Protein AF-A0A3R7EYX1-F1 (afdb_monomer_lite)

Foldseek 3Di:
DDDDCVVVVDDPVVVPPPDDPVRVVVVLVVLCCDCQHCNVVVNVPHHPPDDPVNLVVVVVVVVDPVVSCVVPVVPPPPVVVVVVPDDDPVSVVVVVVVVVVVPPPD

Secondary structure (DSSP, 8-state):
----GGGGT--GGGS-TT--HHHHHHHHHHHHH-TTSHHHHHHTT-PSSPPHHHHHHHHHHH--HHHHHHH-GGG---HHHHHHS---HHHHHHHHHHHHHH----

Radius of gyration: 24.34 Å; chains: 1; bounding box: 59×45×53 Å

pLDDT: mean 74.49, std 13.4, range [34.19, 90.5]

Sequence (106 aa):
MAVTLRGYGTGISELGDGLLWGEAKTLLEEAATDGGTALGAELAGWAYPASMVQLITLSAQIGDSKVFRKVAPWALDNPQRRKQNQATPDEIAAARAELEAEFVFT

Structure (mmCIF, N/CA/C/O backbone):
data_AF-A0A3R7EYX1-F1
#
_entry.id   AF-A0A3R7EYX1-F1
#
loop_
_atom_site.group_PDB
_atom_site.id
_atom_site.type_symbol
_atom_site.label_atom_id
_atom_site.label_alt_id
_atom_site.label_comp_id
_atom_site.label_asym_id
_atom_site.label_entity_id
_atom_site.label_seq_id
_atom_site.pdbx_PDB_ins_code
_atom_site.Cartn_x
_atom_site.Cartn_y
_atom_site.Cartn_z
_atom_site.occupancy
_atom_site.B_iso_or_equiv
_atom_site.auth_seq_id
_atom_site.auth_comp_id
_atom_site.auth_asym_id
_atom_site.auth_atom_id
_atom_site.pdbx_PDB_model_num
ATOM 1 N N . MET A 1 1 ? 22.680 -7.662 -23.022 1.00 34.19 1 MET A N 1
ATOM 2 C CA . MET A 1 1 ? 22.526 -6.718 -24.150 1.00 34.19 1 MET A CA 1
ATOM 3 C C . MET A 1 1 ? 21.714 -5.543 -23.626 1.00 34.19 1 MET A C 1
ATOM 5 O O . MET A 1 1 ? 20.576 -5.757 -23.236 1.00 34.19 1 MET A O 1
ATOM 9 N N . ALA A 1 2 ? 22.322 -4.366 -23.454 1.00 37.72 2 ALA A N 1
ATOM 10 C CA . ALA A 1 2 ? 21.652 -3.223 -22.830 1.00 37.72 2 ALA A CA 1
ATOM 11 C C . ALA A 1 2 ? 20.663 -2.600 -23.825 1.00 37.72 2 ALA A C 1
ATOM 13 O O . ALA A 1 2 ? 21.072 -2.057 -24.851 1.00 37.72 2 ALA A O 1
ATOM 14 N N . VAL A 1 3 ? 19.367 -2.727 -23.548 1.00 48.12 3 VAL A N 1
ATOM 15 C CA . VAL A 1 3 ? 18.318 -2.064 -24.328 1.00 48.12 3 VAL A CA 1
ATOM 16 C C . VAL A 1 3 ? 18.362 -0.575 -23.984 1.00 48.12 3 VAL A C 1
ATOM 18 O O . VAL A 1 3 ? 18.319 -0.205 -22.814 1.00 48.12 3 VAL A O 1
ATOM 21 N N . THR A 1 4 ? 18.514 0.278 -24.996 1.00 54.78 4 THR A N 1
ATOM 22 C CA . THR A 1 4 ? 18.472 1.740 -24.823 1.00 54.78 4 THR A CA 1
ATOM 23 C C . THR A 1 4 ? 17.018 2.220 -24.812 1.00 54.78 4 THR A C 1
ATOM 25 O O . THR A 1 4 ? 16.167 1.588 -25.432 1.00 54.78 4 THR A O 1
ATOM 28 N N . LEU A 1 5 ? 16.731 3.345 -24.145 1.00 52.41 5 LEU A N 1
ATOM 29 C CA . LEU A 1 5 ? 15.397 3.965 -24.031 1.00 52.41 5 LEU A CA 1
ATOM 30 C C . LEU A 1 5 ? 14.638 4.114 -25.364 1.00 52.41 5 LEU A C 1
ATOM 32 O O . LEU A 1 5 ? 13.420 3.959 -25.410 1.00 52.41 5 LEU A O 1
ATOM 36 N N . ARG A 1 6 ? 15.368 4.284 -26.477 1.00 56.50 6 ARG A N 1
ATOM 37 C CA . ARG A 1 6 ? 14.799 4.296 -27.835 1.00 56.50 6 ARG A CA 1
ATOM 38 C C . ARG A 1 6 ? 13.995 3.040 -28.175 1.00 56.50 6 ARG A C 1
ATOM 40 O O . ARG A 1 6 ? 13.070 3.127 -28.972 1.00 56.50 6 ARG A O 1
ATOM 47 N N . GLY A 1 7 ? 14.326 1.895 -27.580 1.00 59.50 7 GLY A N 1
ATOM 48 C CA . GLY A 1 7 ? 13.575 0.650 -27.752 1.00 59.50 7 GLY A CA 1
ATOM 49 C C . GLY A 1 7 ? 12.179 0.673 -27.121 1.00 59.50 7 GLY A C 1
ATOM 50 O O . GLY A 1 7 ? 11.328 -0.101 -27.542 1.00 59.50 7 GLY A O 1
ATOM 51 N N . TYR A 1 8 ? 11.936 1.574 -26.166 1.00 56.88 8 TYR A N 1
ATOM 52 C CA . TYR A 1 8 ? 10.652 1.766 -25.481 1.00 56.88 8 TYR A CA 1
ATOM 53 C C . TYR A 1 8 ? 10.002 3.119 -25.807 1.00 56.88 8 TYR A C 1
ATOM 55 O O . TYR A 1 8 ? 9.045 3.519 -25.155 1.00 56.88 8 TYR A O 1
ATOM 63 N N . GLY A 1 9 ? 10.506 3.817 -26.830 1.00 55.66 9 GLY A N 1
ATOM 64 C CA . GLY A 1 9 ? 9.905 5.051 -27.335 1.00 55.66 9 GLY A CA 1
ATOM 65 C C . GLY A 1 9 ? 10.174 6.305 -26.506 1.00 55.66 9 GLY A C 1
ATOM 66 O O . GLY A 1 9 ? 9.564 7.322 -26.805 1.00 55.66 9 GLY A O 1
ATOM 67 N N . THR A 1 10 ? 11.079 6.263 -25.523 1.00 59.78 10 THR A N 1
ATOM 68 C CA . THR A 1 10 ? 11.408 7.430 -24.693 1.00 59.78 10 THR A CA 1
ATOM 69 C C . THR A 1 10 ? 12.855 7.886 -24.881 1.00 59.78 10 THR A C 1
ATOM 71 O O . THR A 1 10 ? 13.731 7.129 -25.317 1.00 59.78 10 THR A O 1
ATOM 74 N N . GLY A 1 11 ? 13.120 9.167 -24.626 1.00 60.69 11 GLY A N 1
ATOM 75 C CA . GLY A 1 11 ? 14.446 9.784 -24.755 1.00 60.69 11 GLY A CA 1
ATOM 76 C C . GLY A 1 11 ? 14.954 10.347 -23.429 1.00 60.69 11 GLY A C 1
ATOM 77 O O . GLY A 1 11 ? 14.163 10.751 -22.589 1.00 60.69 11 GLY A O 1
ATOM 78 N N . ILE A 1 12 ? 16.279 10.447 -23.242 1.00 62.28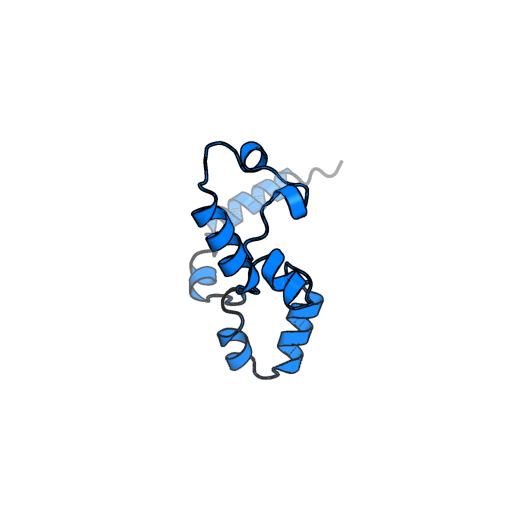 12 ILE A N 1
ATOM 79 C CA . ILE A 1 12 ? 16.858 11.137 -22.064 1.00 62.28 12 ILE A CA 1
ATOM 80 C C . ILE A 1 12 ? 16.345 12.581 -21.953 1.00 62.28 12 ILE A C 1
ATOM 82 O O . ILE A 1 12 ? 16.106 13.066 -20.857 1.00 62.28 12 ILE A O 1
ATOM 86 N N . SER A 1 13 ? 16.097 13.237 -23.087 1.00 64.44 13 SER A N 1
ATOM 87 C CA . SER A 1 13 ? 15.505 14.576 -23.148 1.00 64.44 13 SER A CA 1
ATOM 88 C C . SER A 1 13 ? 14.094 14.668 -22.556 1.00 64.44 13 SER A C 1
ATOM 90 O O . SER A 1 13 ? 13.660 15.762 -22.218 1.00 64.44 13 SER A O 1
ATOM 92 N N . GLU A 1 14 ? 13.371 13.553 -22.435 1.00 64.75 14 GLU A N 1
ATOM 93 C CA . GLU A 1 14 ? 12.019 13.515 -21.860 1.00 64.75 14 GLU A CA 1
ATOM 94 C C . GLU A 1 14 ? 12.030 13.384 -20.332 1.00 64.75 14 GLU A C 1
ATOM 96 O O . GLU A 1 14 ? 11.029 13.680 -19.686 1.00 64.75 14 GLU A O 1
ATOM 101 N N . LEU A 1 15 ? 13.163 12.983 -19.744 1.00 63.22 15 LEU A N 1
ATOM 102 C CA . LEU A 1 15 ? 13.356 12.887 -18.292 1.00 63.22 15 LEU A CA 1
ATOM 103 C C . LEU A 1 15 ? 13.693 14.251 -17.648 1.00 63.22 15 LEU A C 1
ATOM 105 O O . LEU A 1 15 ? 13.665 14.372 -16.424 1.00 63.22 15 LEU A O 1
ATOM 109 N N . GLY A 1 16 ? 13.959 15.282 -18.461 1.00 63.53 16 GLY A N 1
ATOM 110 C CA . GLY A 1 16 ? 14.367 16.620 -18.022 1.00 63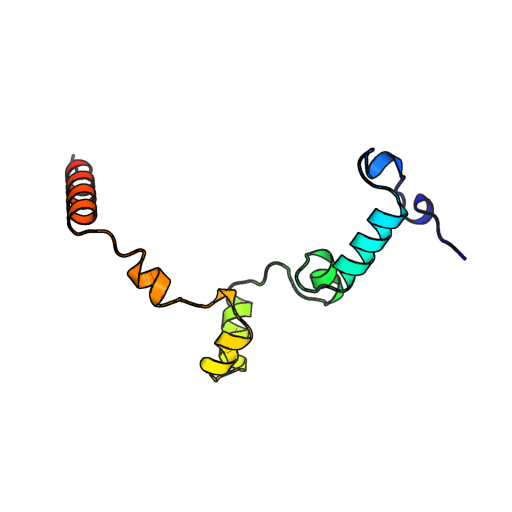.53 16 GLY A CA 1
ATOM 111 C C . GLY A 1 16 ? 15.828 16.698 -17.552 1.00 63.53 16 GLY A C 1
ATOM 112 O O . GLY A 1 16 ? 16.487 15.685 -17.343 1.00 63.53 16 GLY A O 1
ATOM 113 N N . ASP A 1 17 ? 16.339 17.918 -17.350 1.00 66.56 17 ASP A N 1
ATOM 114 C CA . ASP A 1 17 ? 17.736 18.174 -16.932 1.00 66.56 17 ASP A CA 1
ATOM 115 C C . ASP A 1 17 ? 18.036 17.786 -15.466 1.00 66.56 17 ASP A C 1
ATOM 117 O O . ASP A 1 17 ? 19.148 17.984 -14.977 1.00 66.56 17 ASP A O 1
ATOM 121 N N . GLY A 1 18 ? 17.045 17.264 -14.736 1.00 64.88 18 GLY A N 1
ATOM 122 C CA . GLY A 1 18 ? 17.122 17.033 -13.292 1.00 64.88 18 GLY A CA 1
ATOM 123 C C . GLY A 1 18 ? 17.572 15.638 -12.855 1.00 64.88 18 GLY A C 1
ATOM 124 O O . GLY A 1 18 ? 17.810 15.457 -11.664 1.00 64.88 18 GLY A O 1
ATOM 125 N N . LEU A 1 19 ? 17.669 14.656 -13.761 1.00 63.25 19 LEU A N 1
ATOM 126 C CA . LEU A 1 19 ? 18.003 13.272 -13.404 1.00 63.25 19 LEU A CA 1
ATOM 127 C C . LEU A 1 19 ? 18.937 12.603 -14.413 1.00 63.25 19 LEU A C 1
ATOM 129 O O . LEU A 1 19 ? 18.679 12.578 -15.619 1.00 63.25 19 LEU A O 1
ATOM 133 N N . LEU A 1 20 ? 19.995 11.972 -13.903 1.00 79.50 20 LEU A N 1
ATOM 134 C CA . LEU A 1 20 ? 20.842 11.102 -14.713 1.00 79.50 20 LEU A CA 1
ATOM 135 C C . LEU A 1 20 ? 20.115 9.779 -14.994 1.00 79.50 20 LEU A C 1
ATOM 137 O O . LEU A 1 20 ? 19.379 9.258 -14.159 1.00 79.50 20 LEU A O 1
ATOM 141 N N . TRP A 1 21 ? 20.373 9.162 -16.151 1.00 74.56 21 TRP A N 1
ATOM 142 C CA . TRP A 1 21 ? 19.757 7.877 -16.522 1.00 74.56 21 TRP A CA 1
ATOM 143 C C . TRP A 1 21 ? 19.940 6.782 -15.461 1.00 74.56 21 TRP A C 1
ATOM 145 O O . TRP A 1 21 ? 19.017 6.019 -15.186 1.00 74.56 21 TRP A O 1
ATOM 155 N N . GLY A 1 22 ? 21.133 6.703 -14.864 1.00 80.44 22 GLY A N 1
ATOM 156 C CA . GLY A 1 22 ? 21.418 5.730 -13.811 1.00 80.44 22 GLY A CA 1
ATOM 157 C C . GLY A 1 22 ? 20.510 5.911 -12.595 1.00 80.44 22 GLY A C 1
ATOM 158 O O . GLY A 1 22 ? 20.022 4.925 -12.049 1.00 80.44 22 GLY A O 1
ATOM 159 N N . GLU A 1 23 ? 20.222 7.156 -12.226 1.00 80.19 23 GLU A N 1
ATOM 160 C CA . GLU A 1 23 ? 19.316 7.494 -11.128 1.00 80.19 23 GLU A CA 1
ATOM 161 C C . GLU A 1 23 ? 17.870 7.170 -11.505 1.00 80.19 23 GLU A C 1
ATOM 163 O O . GLU A 1 23 ? 17.189 6.485 -10.751 1.00 80.19 23 GLU A O 1
ATOM 168 N N . ALA A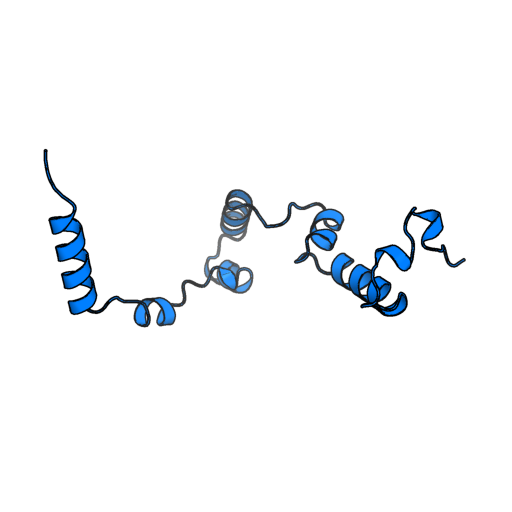 1 24 ? 17.427 7.547 -12.709 1.00 82.00 24 ALA A N 1
ATOM 169 C CA . ALA A 1 24 ? 16.077 7.243 -13.187 1.00 82.00 24 ALA A CA 1
ATOM 170 C C . ALA A 1 24 ? 15.804 5.730 -13.237 1.00 82.00 24 ALA A C 1
ATOM 172 O O . ALA A 1 24 ? 14.755 5.268 -12.789 1.00 82.00 24 ALA A O 1
ATOM 173 N N . LYS A 1 25 ? 16.768 4.943 -13.733 1.00 85.31 25 LYS A N 1
ATOM 174 C CA . LYS A 1 25 ? 16.690 3.477 -13.729 1.00 85.31 25 LYS A CA 1
ATOM 175 C C . LYS A 1 25 ? 16.607 2.929 -12.307 1.00 85.31 25 LYS A C 1
ATOM 177 O O . LYS A 1 25 ? 15.769 2.076 -12.047 1.00 85.31 25 LYS A O 1
ATOM 182 N N . THR A 1 26 ? 17.453 3.427 -11.407 1.00 87.94 26 THR A N 1
ATOM 183 C CA . THR A 1 26 ? 17.479 2.984 -10.006 1.00 87.94 26 THR A CA 1
ATOM 184 C C . THR A 1 26 ? 16.146 3.275 -9.318 1.00 87.94 26 THR A C 1
ATOM 186 O O . THR A 1 26 ? 15.593 2.388 -8.680 1.00 87.94 26 THR A O 1
ATOM 189 N N . LEU A 1 27 ? 15.577 4.467 -9.522 1.00 84.75 27 LEU A N 1
ATOM 190 C CA . LEU A 1 27 ? 14.273 4.844 -8.971 1.00 84.75 27 LEU A CA 1
ATOM 191 C C . LEU A 1 27 ? 13.131 3.995 -9.530 1.00 84.75 27 LEU A C 1
ATOM 193 O O . LEU A 1 27 ? 12.232 3.620 -8.785 1.00 84.75 27 LEU A O 1
ATOM 197 N N . LEU A 1 28 ? 13.155 3.679 -10.827 1.00 88.62 28 LEU A N 1
ATOM 198 C CA . LEU A 1 28 ? 12.167 2.784 -11.431 1.00 88.62 28 LEU A CA 1
ATOM 199 C C . LEU A 1 28 ? 12.280 1.363 -10.878 1.00 88.62 28 LEU A C 1
ATOM 201 O O . LEU A 1 28 ? 11.257 0.745 -10.601 1.00 88.62 28 LEU A O 1
ATOM 205 N N . GLU A 1 29 ? 13.499 0.846 -10.711 1.00 89.56 29 GLU A N 1
ATOM 206 C CA . GLU A 1 29 ? 13.734 -0.477 -10.123 1.00 89.56 29 GLU A CA 1
ATOM 207 C C . GLU A 1 29 ? 13.271 -0.522 -8.660 1.00 89.56 29 GLU A C 1
ATOM 209 O O . GLU A 1 29 ? 12.591 -1.468 -8.268 1.00 89.56 29 GLU A O 1
ATOM 214 N N . GLU A 1 30 ? 13.551 0.521 -7.877 1.00 88.75 30 GLU A N 1
ATOM 215 C CA . GLU A 1 30 ? 13.095 0.636 -6.490 1.00 88.75 30 GLU A CA 1
ATOM 216 C C . GLU A 1 30 ? 11.565 0.742 -6.408 1.00 88.75 30 GLU A C 1
ATOM 218 O O . GLU A 1 30 ? 10.930 -0.059 -5.719 1.00 88.75 30 GLU A O 1
ATOM 223 N N . ALA A 1 31 ? 10.952 1.635 -7.192 1.00 86.19 31 ALA A N 1
ATOM 224 C CA . ALA A 1 31 ? 9.499 1.789 -7.255 1.00 86.19 31 ALA A CA 1
ATOM 225 C C . ALA A 1 31 ? 8.796 0.509 -7.731 1.00 86.19 31 ALA A C 1
ATOM 227 O O . ALA A 1 31 ? 7.742 0.157 -7.212 1.00 86.19 31 ALA A O 1
ATOM 228 N N . ALA A 1 32 ? 9.383 -0.228 -8.676 1.00 88.19 32 ALA A N 1
ATOM 229 C CA . ALA A 1 32 ? 8.837 -1.501 -9.136 1.00 88.19 32 ALA A CA 1
ATOM 230 C C . ALA A 1 32 ? 8.819 -2.572 -8.033 1.00 88.19 32 ALA A C 1
ATOM 232 O O . ALA A 1 32 ? 7.934 -3.428 -8.022 1.00 88.19 32 ALA A O 1
ATOM 233 N N . THR A 1 33 ? 9.785 -2.534 -7.112 1.00 90.12 33 THR A N 1
ATOM 234 C CA . THR A 1 33 ? 9.835 -3.454 -5.964 1.00 90.12 33 THR A CA 1
ATOM 235 C C . THR A 1 33 ? 8.992 -2.996 -4.776 1.00 90.12 33 THR A C 1
ATOM 237 O O . THR A 1 33 ? 8.578 -3.831 -3.969 1.00 90.12 33 THR A O 1
ATOM 240 N N . ASP A 1 34 ? 8.706 -1.698 -4.670 1.00 85.00 34 ASP A N 1
ATOM 241 C CA . ASP A 1 34 ? 7.856 -1.142 -3.622 1.00 85.00 34 ASP A CA 1
ATOM 242 C C . ASP A 1 34 ? 6.379 -1.141 -4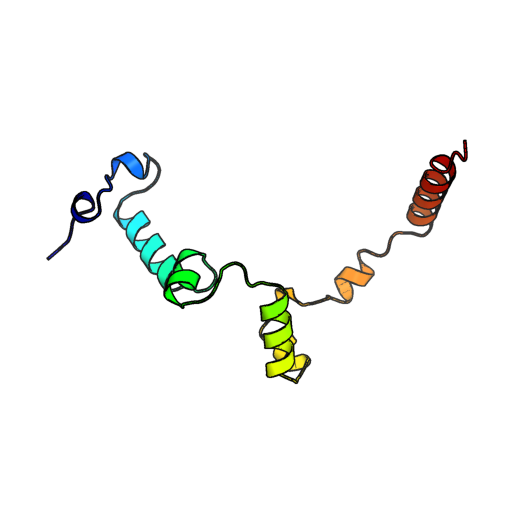.039 1.00 85.00 34 ASP A C 1
ATOM 244 O O . ASP A 1 34 ? 5.899 -0.262 -4.760 1.00 85.00 34 ASP A O 1
ATOM 248 N N . GLY A 1 35 ? 5.625 -2.103 -3.502 1.00 82.38 35 GLY A N 1
ATOM 249 C CA . GLY A 1 35 ? 4.174 -2.171 -3.668 1.00 82.38 35 GLY A CA 1
ATOM 250 C C . GLY A 1 35 ? 3.431 -0.926 -3.166 1.00 82.38 35 GLY A C 1
ATOM 251 O O . GLY A 1 35 ? 2.293 -0.721 -3.563 1.00 82.38 35 GLY A O 1
ATOM 252 N N . GLY A 1 36 ? 4.046 -0.082 -2.330 1.00 82.31 36 GLY A N 1
ATOM 253 C CA . GLY A 1 36 ? 3.503 1.200 -1.874 1.00 82.31 36 GLY A CA 1
ATOM 254 C C . GLY A 1 36 ? 3.535 2.326 -2.915 1.00 82.31 36 GLY A C 1
ATOM 255 O O . GLY A 1 36 ? 3.021 3.413 -2.635 1.00 82.31 36 GLY A O 1
ATOM 256 N N . THR A 1 37 ? 4.097 2.085 -4.101 1.00 84.50 37 THR A N 1
ATOM 257 C CA . THR A 1 37 ? 4.062 3.014 -5.238 1.00 84.50 37 THR A CA 1
ATOM 258 C C . THR A 1 37 ? 3.014 2.593 -6.268 1.00 84.50 37 THR A C 1
ATOM 260 O O . THR A 1 37 ? 2.631 1.428 -6.344 1.00 84.50 37 THR A O 1
ATOM 263 N N . ALA A 1 38 ? 2.572 3.528 -7.114 1.00 84.94 38 ALA A N 1
ATOM 264 C CA . ALA A 1 38 ? 1.644 3.208 -8.201 1.00 84.94 38 ALA A CA 1
ATOM 265 C C . ALA A 1 38 ? 2.212 2.139 -9.156 1.00 84.94 38 ALA A C 1
ATOM 267 O O . ALA A 1 38 ? 1.499 1.206 -9.518 1.00 84.94 38 ALA A O 1
ATOM 268 N N . LEU A 1 39 ? 3.502 2.242 -9.503 1.00 85.00 39 LEU A N 1
ATOM 269 C CA . LEU A 1 39 ? 4.187 1.296 -10.387 1.00 85.00 39 LEU A CA 1
ATOM 270 C C . LEU A 1 39 ? 4.302 -0.094 -9.750 1.00 85.00 39 LEU A C 1
ATOM 272 O O . LEU A 1 39 ? 3.939 -1.091 -10.369 1.00 85.00 39 LEU A O 1
ATOM 276 N N . GLY A 1 40 ? 4.790 -0.172 -8.511 1.00 87.25 40 GLY A N 1
ATOM 277 C CA . GLY A 1 40 ? 4.928 -1.447 -7.813 1.00 87.25 40 GLY A CA 1
ATOM 278 C C . GLY A 1 40 ? 3.580 -2.108 -7.528 1.00 87.25 40 GLY A C 1
ATOM 279 O O . GLY A 1 40 ? 3.469 -3.330 -7.606 1.00 87.25 40 GLY A O 1
ATOM 280 N N . ALA A 1 41 ? 2.528 -1.328 -7.265 1.00 88.00 41 ALA A N 1
ATOM 281 C CA . ALA A 1 41 ? 1.179 -1.858 -7.097 1.00 88.00 41 ALA A CA 1
ATOM 282 C C . ALA A 1 41 ? 0.605 -2.450 -8.390 1.00 88.00 41 ALA A C 1
ATOM 284 O O . ALA A 1 41 ? 0.061 -3.557 -8.362 1.00 88.00 41 ALA A O 1
ATOM 285 N N . GLU A 1 42 ? 0.783 -1.760 -9.521 1.00 89.50 42 GLU A N 1
ATOM 286 C CA . GLU A 1 42 ? 0.389 -2.262 -10.839 1.00 89.50 42 GLU A CA 1
ATOM 287 C C . GLU A 1 42 ? 1.105 -3.582 -11.163 1.00 89.50 42 GLU A C 1
ATOM 289 O O . GLU A 1 42 ? 0.458 -4.560 -11.545 1.00 89.50 42 GLU A O 1
ATOM 294 N N . LEU A 1 43 ? 2.417 -3.658 -10.911 1.00 90.50 43 LEU A N 1
ATOM 295 C CA . LEU A 1 43 ? 3.208 -4.881 -11.095 1.00 90.50 43 LEU A CA 1
ATOM 296 C C . LEU A 1 43 ? 2.800 -6.012 -10.140 1.00 90.50 43 LEU A C 1
ATOM 298 O O . LEU A 1 43 ? 2.831 -7.183 -10.519 1.00 90.50 43 LEU A O 1
ATOM 302 N N . ALA A 1 44 ? 2.395 -5.678 -8.915 1.00 88.06 44 ALA A N 1
ATOM 303 C CA . ALA A 1 44 ? 1.880 -6.627 -7.931 1.00 88.06 44 ALA A CA 1
ATOM 304 C C . ALA A 1 44 ? 0.400 -7.002 -8.159 1.00 88.06 44 ALA A C 1
ATOM 306 O O . ALA A 1 44 ? -0.137 -7.839 -7.430 1.00 88.06 44 ALA A O 1
ATOM 307 N N . GLY A 1 45 ? -0.264 -6.416 -9.161 1.00 88.19 45 GLY A N 1
ATOM 308 C CA . GLY A 1 45 ? -1.629 -6.759 -9.553 1.00 88.19 45 GLY A CA 1
ATOM 309 C C . GLY A 1 45 ? -2.715 -6.222 -8.619 1.00 88.19 45 GLY A C 1
ATOM 310 O O . GLY A 1 45 ? -3.786 -6.827 -8.522 1.00 88.19 45 GLY A O 1
ATOM 311 N N . TRP A 1 46 ? -2.470 -5.106 -7.925 1.00 85.62 46 TRP A N 1
ATOM 312 C CA . TRP A 1 46 ? -3.478 -4.457 -7.085 1.00 85.62 46 TRP A CA 1
ATOM 313 C C . TRP A 1 46 ? -3.614 -2.960 -7.387 1.00 85.62 46 TRP A C 1
ATOM 315 O O . TRP A 1 46 ? -2.710 -2.313 -7.902 1.00 85.62 46 TRP A O 1
ATOM 325 N N . ALA A 1 47 ? -4.793 -2.405 -7.103 1.00 86.06 47 ALA A N 1
ATOM 326 C CA . ALA A 1 47 ? -5.109 -1.016 -7.426 1.00 86.06 47 ALA A CA 1
ATOM 327 C C . ALA A 1 47 ? -4.560 -0.049 -6.365 1.00 86.06 47 ALA A C 1
ATOM 329 O O . ALA A 1 47 ? -4.924 -0.156 -5.193 1.00 86.06 47 ALA A O 1
ATOM 330 N N . TYR A 1 48 ? -3.751 0.924 -6.793 1.00 82.75 48 TYR A N 1
ATOM 331 C CA . TYR A 1 48 ? -3.222 1.989 -5.941 1.00 82.75 48 TYR A CA 1
ATOM 332 C C . TYR A 1 48 ? -3.973 3.321 -6.131 1.00 82.75 48 TYR A C 1
ATOM 334 O O . TYR A 1 48 ? -4.223 3.713 -7.271 1.00 82.75 48 TYR A O 1
ATOM 342 N N . PRO A 1 49 ? -4.266 4.072 -5.052 1.00 86.69 49 PRO A N 1
ATOM 343 C CA . PRO A 1 49 ? -4.188 3.644 -3.657 1.00 86.69 49 PRO A CA 1
ATOM 344 C C . PRO A 1 49 ? -5.274 2.605 -3.336 1.00 86.69 49 PRO A C 1
ATOM 346 O O . PRO A 1 49 ? -6.281 2.504 -4.037 1.00 86.69 49 PRO A O 1
ATOM 349 N N . ALA A 1 50 ? -5.092 1.857 -2.243 1.00 86.00 50 ALA A N 1
ATOM 350 C CA . ALA A 1 50 ? -6.079 0.871 -1.805 1.00 86.00 50 ALA A CA 1
ATOM 351 C C . ALA A 1 50 ? -7.446 1.535 -1.583 1.00 86.00 50 ALA A C 1
ATOM 353 O O . ALA A 1 50 ? -7.563 2.529 -0.860 1.00 86.00 50 ALA A O 1
ATOM 354 N N . SER A 1 51 ? -8.498 0.960 -2.165 1.00 85.69 51 SER A N 1
ATOM 355 C CA . SER A 1 51 ? -9.866 1.427 -1.934 1.00 85.69 51 SER A CA 1
ATOM 356 C C . SER A 1 51 ? -10.333 1.110 -0.510 1.00 85.69 51 SER A C 1
ATOM 358 O O . SER A 1 51 ? -9.933 0.112 0.092 1.00 85.69 51 SER A O 1
ATOM 360 N N . MET A 1 52 ? -11.270 1.906 0.014 1.00 83.69 52 MET A N 1
ATOM 361 C CA . MET A 1 52 ? -11.838 1.677 1.349 1.00 83.69 52 MET A CA 1
ATOM 362 C C . MET A 1 52 ? -12.441 0.271 1.504 1.00 83.69 52 MET A C 1
ATOM 364 O O . MET A 1 52 ? -12.293 -0.362 2.546 1.00 83.69 52 MET A O 1
ATOM 368 N N . VAL A 1 53 ? -13.069 -0.258 0.448 1.00 87.94 53 VAL A N 1
ATOM 369 C CA . VAL A 1 53 ? -13.643 -1.614 0.438 1.00 87.94 53 VAL A CA 1
ATOM 370 C C . VAL A 1 53 ? -12.558 -2.681 0.611 1.00 87.94 53 VAL A C 1
ATOM 372 O O . VAL A 1 53 ? -12.735 -3.612 1.397 1.00 87.94 53 VAL A O 1
ATOM 375 N N . GLN A 1 54 ? -11.416 -2.541 -0.069 1.00 85.50 54 GLN A N 1
ATOM 376 C CA . GLN A 1 54 ? -10.280 -3.460 0.075 1.00 85.50 54 GLN A CA 1
ATOM 377 C C . GLN A 1 54 ? -9.678 -3.391 1.482 1.00 85.50 54 GLN A C 1
ATOM 379 O O . GLN A 1 54 ? -9.362 -4.427 2.063 1.00 85.50 54 GLN A O 1
ATOM 384 N N . LEU A 1 55 ? -9.592 -2.193 2.064 1.00 83.88 55 LEU A N 1
ATOM 385 C CA . LEU A 1 55 ? -9.102 -1.993 3.430 1.00 83.88 55 LEU A CA 1
ATOM 386 C C . LEU A 1 55 ? -10.022 -2.638 4.479 1.00 83.88 55 LEU A C 1
ATOM 388 O O . LEU A 1 55 ? -9.545 -3.308 5.397 1.00 83.88 55 LEU A O 1
ATOM 392 N N . ILE A 1 56 ? -11.340 -2.499 4.319 1.00 84.81 56 ILE A N 1
ATOM 393 C CA . ILE A 1 56 ? -12.327 -3.164 5.183 1.00 84.81 56 ILE A CA 1
ATOM 394 C C . ILE A 1 56 ? -12.239 -4.683 5.014 1.00 84.81 56 ILE A C 1
ATOM 396 O O . ILE A 1 56 ? -12.212 -5.407 6.009 1.00 84.81 56 ILE A O 1
ATOM 400 N N . THR A 1 57 ? -12.126 -5.168 3.777 1.00 87.38 57 THR A N 1
ATOM 401 C CA . THR A 1 57 ? -11.989 -6.603 3.484 1.00 87.38 57 THR A CA 1
ATOM 402 C C . THR A 1 57 ? -10.736 -7.185 4.138 1.00 87.38 57 THR A C 1
ATOM 404 O O . THR A 1 57 ? -10.818 -8.222 4.794 1.00 87.38 57 THR A O 1
ATOM 407 N N . LEU A 1 58 ? -9.602 -6.484 4.053 1.00 84.69 58 LEU A N 1
ATOM 408 C CA . LEU A 1 58 ? -8.360 -6.854 4.734 1.00 84.69 58 LEU A CA 1
ATOM 409 C C . LEU A 1 58 ? -8.550 -6.922 6.259 1.00 84.69 58 LEU A C 1
ATOM 411 O O . LEU A 1 58 ? -8.107 -7.875 6.901 1.00 84.69 58 LEU A O 1
ATOM 415 N N . SER A 1 59 ? -9.246 -5.940 6.842 1.00 84.75 59 SER A N 1
ATOM 416 C CA . SER A 1 59 ? -9.536 -5.927 8.282 1.00 84.75 59 SER A CA 1
ATOM 417 C C . SER A 1 59 ? -10.397 -7.116 8.720 1.00 84.75 59 SER A C 1
ATOM 419 O O . SER A 1 59 ? -10.123 -7.729 9.753 1.00 84.75 59 SER A O 1
ATOM 421 N N . ALA A 1 60 ? -11.381 -7.493 7.898 1.00 87.12 60 ALA A N 1
ATOM 422 C CA . ALA A 1 60 ? -12.254 -8.631 8.148 1.00 87.12 60 ALA A CA 1
ATOM 423 C C . ALA A 1 60 ? -11.510 -9.969 8.008 1.00 87.12 60 ALA A C 1
ATOM 425 O O . ALA A 1 60 ? -11.737 -10.872 8.809 1.00 87.12 60 ALA A O 1
ATOM 426 N N . GLN A 1 61 ? -10.599 -10.088 7.036 1.00 88.75 61 GLN A N 1
ATOM 427 C CA . GLN A 1 61 ? -9.791 -11.296 6.826 1.00 88.75 61 GLN A CA 1
ATOM 428 C C . GLN A 1 61 ? -8.807 -11.556 7.969 1.00 88.75 61 GLN A C 1
ATOM 430 O O . GLN A 1 61 ? -8.582 -12.707 8.332 1.00 88.75 61 GLN A O 1
ATOM 435 N N . ILE A 1 62 ? -8.223 -10.502 8.547 1.00 88.75 62 ILE A N 1
ATOM 436 C CA . ILE A 1 62 ? -7.288 -10.642 9.670 1.00 88.75 62 ILE A CA 1
ATOM 437 C C . ILE A 1 62 ? -8.022 -11.051 10.953 1.00 88.75 62 ILE A C 1
ATOM 439 O O . ILE A 1 62 ? -7.473 -11.817 11.743 1.00 88.75 62 ILE A O 1
ATOM 443 N N . GLY A 1 63 ? -9.245 -10.556 11.175 1.00 80.00 63 GLY A N 1
ATOM 444 C CA . GLY A 1 63 ? -10.116 -10.926 12.301 1.00 80.00 63 GLY A CA 1
ATOM 445 C C . GLY A 1 63 ? -9.648 -10.439 13.683 1.00 80.00 63 GLY A C 1
ATOM 446 O O . GLY A 1 63 ? -10.473 -10.058 14.513 1.00 80.00 63 GLY A O 1
ATOM 447 N N . ASP A 1 64 ? -8.337 -10.376 13.935 1.00 86.50 64 ASP A N 1
ATOM 448 C CA . ASP A 1 64 ? -7.740 -9.798 15.139 1.00 86.50 64 ASP A CA 1
ATOM 449 C C . ASP A 1 64 ? -7.384 -8.317 14.932 1.00 86.50 64 ASP A C 1
ATOM 451 O O . ASP A 1 64 ? -6.420 -7.947 14.253 1.00 86.50 64 ASP A O 1
ATOM 455 N N . SER A 1 65 ? -8.135 -7.452 15.614 1.00 78.94 65 SER A N 1
ATOM 456 C CA . SER A 1 65 ? -7.922 -6.001 15.618 1.00 78.94 65 SER A CA 1
ATOM 457 C C . SER A 1 65 ? -6.507 -5.563 16.034 1.00 78.94 65 SER A C 1
ATOM 459 O O . SER A 1 65 ? -6.024 -4.533 15.557 1.00 78.94 65 SER A O 1
ATOM 461 N N . LYS A 1 66 ? -5.811 -6.314 16.902 1.00 79.88 66 LYS A N 1
ATOM 462 C CA . LYS A 1 66 ? -4.438 -5.983 17.325 1.00 79.88 66 LYS A CA 1
ATOM 463 C C . LYS A 1 66 ? -3.429 -6.284 16.227 1.00 79.88 66 LYS A C 1
ATOM 465 O O . LYS A 1 66 ? -2.476 -5.524 16.067 1.00 79.88 66 LYS A O 1
ATOM 470 N N . VAL A 1 67 ? -3.633 -7.369 15.484 1.00 82.50 67 VAL A N 1
ATOM 471 C CA . VAL A 1 67 ? -2.789 -7.732 14.339 1.00 82.50 67 VAL A CA 1
ATOM 472 C C . VAL A 1 67 ? -3.028 -6.752 13.198 1.00 82.50 67 VAL A C 1
ATOM 474 O O . VAL A 1 67 ? -2.061 -6.211 12.669 1.00 82.50 67 VAL A O 1
ATOM 477 N N . PHE A 1 68 ? -4.290 -6.418 12.909 1.00 82.19 68 PHE A N 1
ATOM 478 C CA . PHE A 1 68 ? -4.636 -5.421 11.894 1.00 82.19 68 PHE A CA 1
ATOM 479 C C . PHE A 1 68 ? -3.949 -4.071 12.151 1.00 82.19 68 PHE A C 1
ATOM 481 O O . PHE A 1 68 ? -3.330 -3.514 11.251 1.00 82.19 68 PHE A O 1
ATOM 488 N N . ARG A 1 69 ? -3.945 -3.581 13.398 1.00 77.12 69 ARG A N 1
ATOM 489 C CA . ARG A 1 69 ? -3.251 -2.329 13.765 1.00 77.12 69 ARG A CA 1
ATOM 490 C C . ARG A 1 69 ? -1.734 -2.360 13.559 1.00 77.12 69 ARG A C 1
ATOM 492 O O . ARG A 1 69 ? -1.141 -1.297 13.412 1.00 77.12 69 ARG A O 1
ATOM 499 N N . LYS A 1 70 ? -1.097 -3.537 13.565 1.00 79.19 70 LYS A N 1
ATOM 500 C CA . LYS A 1 70 ? 0.344 -3.663 13.281 1.00 79.19 70 LYS A 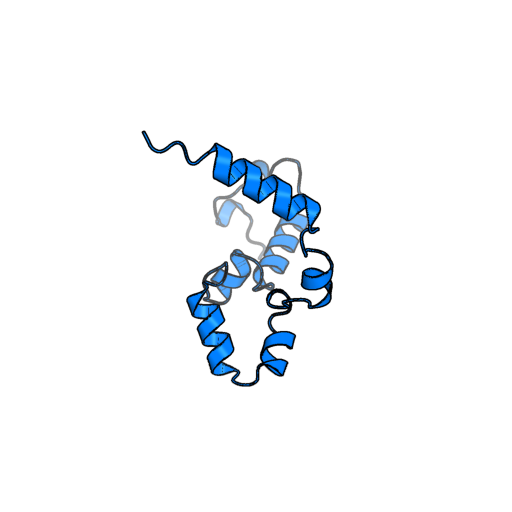CA 1
ATOM 501 C C . LYS A 1 70 ? 0.649 -3.549 11.788 1.00 79.19 70 LYS A C 1
ATOM 503 O O . LYS A 1 70 ? 1.681 -2.993 11.437 1.00 79.19 70 LYS A O 1
ATOM 508 N N . VAL A 1 71 ? -0.232 -4.069 10.933 1.00 76.81 71 VAL A N 1
ATOM 509 C CA . VAL A 1 71 ? -0.062 -4.034 9.468 1.00 76.81 71 VAL A CA 1
ATOM 510 C C . VAL A 1 71 ? -0.678 -2.794 8.815 1.00 76.81 71 VAL A C 1
ATOM 512 O O . VAL A 1 71 ? -0.273 -2.422 7.721 1.00 76.81 71 VAL A O 1
ATOM 515 N N . ALA A 1 72 ? -1.602 -2.112 9.497 1.00 76.19 72 ALA A N 1
ATOM 516 C CA . ALA A 1 72 ? -2.198 -0.848 9.070 1.00 76.19 72 ALA A CA 1
ATOM 517 C C . ALA A 1 72 ? -1.788 0.304 10.015 1.00 76.19 72 ALA A C 1
ATOM 519 O O . ALA A 1 72 ? -2.617 0.798 10.783 1.00 76.19 72 ALA A O 1
ATOM 520 N N . PRO A 1 73 ? -0.519 0.763 9.986 1.00 64.38 73 PRO A N 1
ATOM 521 C CA . PRO A 1 73 ? -0.033 1.817 10.884 1.00 64.38 73 PRO A CA 1
ATOM 522 C C . PRO A 1 73 ? -0.719 3.176 10.652 1.00 64.38 73 PRO A C 1
ATOM 524 O O . PRO A 1 73 ? -0.802 3.991 11.567 1.00 64.38 73 PRO A O 1
ATOM 527 N N . TRP A 1 74 ? -1.276 3.404 9.458 1.00 65.88 74 TRP A N 1
ATOM 528 C CA . TRP A 1 74 ? -2.110 4.568 9.128 1.00 65.88 74 TRP A CA 1
ATOM 529 C C . TRP A 1 74 ? -3.510 4.509 9.764 1.00 65.88 74 TRP A C 1
ATOM 531 O O . TRP A 1 74 ? -4.139 5.548 9.943 1.00 65.88 74 TRP A O 1
ATOM 541 N N . ALA A 1 75 ? -3.989 3.319 10.149 1.00 62.69 75 ALA A N 1
ATOM 542 C CA . ALA A 1 75 ? -5.281 3.119 10.811 1.00 62.69 75 ALA A CA 1
ATOM 543 C C . ALA A 1 75 ? -5.222 3.376 12.329 1.00 62.69 75 ALA A C 1
ATOM 545 O O . ALA A 1 75 ? -6.196 3.129 13.046 1.00 62.69 75 ALA A O 1
ATOM 546 N N . LEU A 1 76 ? -4.085 3.856 12.849 1.00 53.31 76 LEU A N 1
ATOM 547 C CA . LEU A 1 76 ? -3.970 4.249 14.245 1.00 53.31 76 LEU A CA 1
ATOM 548 C C . LEU A 1 76 ? -4.782 5.519 14.492 1.00 53.31 76 LEU A C 1
ATOM 550 O O . LEU A 1 76 ? -4.305 6.647 14.369 1.00 53.31 76 LEU A O 1
ATOM 554 N N . ASP A 1 77 ? -6.004 5.302 14.955 1.00 58.84 77 ASP A N 1
ATOM 555 C CA . ASP A 1 77 ? -6.700 6.231 15.824 1.00 58.84 77 ASP A CA 1
ATOM 556 C C . ASP A 1 77 ? -5.867 6.372 17.108 1.00 58.84 77 ASP A C 1
ATOM 558 O O . ASP A 1 77 ? -6.026 5.632 18.082 1.00 58.84 77 ASP A O 1
ATOM 562 N N . ASN A 1 78 ? -4.843 7.224 17.049 1.00 56.19 78 ASN A N 1
ATOM 563 C CA . ASN A 1 78 ? -3.927 7.420 18.155 1.00 56.19 78 ASN A CA 1
ATOM 564 C C . ASN A 1 78 ? -4.718 8.113 19.283 1.00 56.19 78 ASN A C 1
ATOM 566 O O . ASN A 1 78 ? -5.125 9.268 19.117 1.00 56.19 78 ASN A O 1
ATOM 570 N N . PRO A 1 79 ? -4.945 7.461 20.440 1.00 56.12 79 PRO A N 1
ATOM 571 C CA . PRO A 1 79 ? -5.698 8.064 21.536 1.00 56.12 79 PRO A CA 1
ATOM 572 C C . PRO A 1 79 ? -5.046 9.355 22.055 1.00 56.12 79 PRO A C 1
ATOM 574 O O . PRO A 1 79 ? -5.736 10.192 22.632 1.00 56.12 79 PRO A O 1
ATOM 577 N N . GLN A 1 80 ? -3.745 9.561 21.817 1.00 54.62 80 GLN A N 1
ATOM 578 C CA . GLN A 1 80 ? -3.064 10.826 22.110 1.00 54.62 80 GLN A CA 1
ATOM 579 C C . GLN A 1 80 ? -3.451 11.937 21.122 1.00 54.62 80 GLN A C 1
ATOM 581 O O . GLN A 1 80 ? -3.615 13.077 21.540 1.00 54.62 80 GLN A O 1
ATOM 586 N N . ARG A 1 81 ? -3.701 11.609 19.847 1.00 54.84 81 ARG A N 1
ATOM 587 C CA . ARG A 1 81 ? -4.170 12.559 18.822 1.00 54.84 81 ARG A CA 1
ATOM 588 C C . ARG A 1 81 ? -5.615 12.998 19.083 1.00 54.84 81 ARG A C 1
ATOM 590 O O . ARG A 1 81 ? -5.929 14.168 18.920 1.00 54.84 81 ARG A O 1
ATOM 597 N N . ARG A 1 82 ? -6.470 12.099 19.598 1.00 54.69 82 ARG A N 1
ATOM 598 C CA . ARG A 1 82 ? -7.819 12.455 20.090 1.00 54.69 82 ARG A CA 1
ATOM 599 C C . ARG A 1 82 ? -7.782 13.409 21.288 1.00 54.69 82 ARG A C 1
ATOM 601 O O . ARG A 1 82 ? -8.629 14.285 21.380 1.00 54.69 82 ARG A O 1
ATOM 608 N N . LYS A 1 83 ? -6.811 13.247 22.195 1.00 56.25 83 LYS A N 1
ATOM 609 C CA . LYS A 1 83 ? -6.614 14.160 23.336 1.00 56.25 83 LYS A CA 1
ATOM 610 C C . LYS A 1 83 ? -5.999 15.503 22.929 1.00 56.25 83 LYS A C 1
ATOM 612 O O . LYS A 1 83 ? -6.239 16.488 23.607 1.00 56.25 83 LYS A O 1
ATOM 617 N N . GLN A 1 84 ? -5.217 15.538 21.849 1.00 55.56 84 GLN A N 1
ATOM 618 C CA . GLN A 1 84 ? -4.619 16.767 21.313 1.00 55.56 84 GLN A CA 1
ATOM 619 C C . GLN A 1 84 ? -5.575 17.571 20.416 1.00 55.56 84 GLN A C 1
ATOM 621 O O . GLN A 1 84 ? -5.409 18.778 20.320 1.00 55.56 84 GLN A O 1
ATOM 626 N N . ASN A 1 85 ? -6.584 16.931 19.814 1.00 58.03 85 ASN A N 1
ATOM 627 C CA . ASN A 1 85 ? -7.556 17.571 18.914 1.00 58.03 85 ASN A CA 1
ATOM 628 C C . ASN A 1 85 ? -8.960 17.733 19.531 1.00 58.03 85 ASN A C 1
ATOM 630 O O . ASN A 1 85 ? -9.940 17.879 18.801 1.00 58.03 85 ASN A O 1
ATOM 634 N N . GLN A 1 86 ? -9.099 17.665 20.857 1.00 69.69 86 GLN A N 1
ATOM 635 C CA . GLN A 1 86 ? -10.353 18.068 21.496 1.00 69.69 86 GLN A CA 1
ATOM 636 C C . GLN A 1 86 ? -10.422 19.594 21.490 1.00 69.69 86 GLN A C 1
ATOM 638 O O . GLN A 1 86 ? -9.649 20.237 22.194 1.00 69.69 86 GLN A O 1
ATOM 643 N N . ALA A 1 87 ? -11.333 20.144 20.682 1.00 71.38 87 ALA A N 1
ATOM 644 C CA . ALA A 1 87 ? -11.634 21.570 20.684 1.00 71.38 87 ALA A CA 1
ATOM 645 C C . ALA A 1 87 ? -11.925 22.028 22.117 1.00 71.38 87 ALA A C 1
ATOM 647 O O . ALA A 1 87 ? -12.633 21.351 22.876 1.00 71.38 87 ALA A O 1
ATOM 648 N N . THR A 1 88 ? -11.342 23.158 22.494 1.00 81.06 88 THR A N 1
ATOM 649 C CA . THR A 1 88 ? -11.572 23.760 23.804 1.00 81.06 88 THR A CA 1
ATOM 650 C C . THR A 1 88 ? -13.047 24.158 23.946 1.00 81.06 88 THR A C 1
ATOM 652 O O . THR A 1 88 ? -13.728 24.398 22.944 1.00 81.06 88 THR A O 1
ATOM 655 N N . PRO A 1 89 ? -13.584 24.239 25.177 1.00 80.94 89 PRO A N 1
ATOM 656 C CA . PRO A 1 89 ? -14.960 24.685 25.393 1.00 80.94 89 PRO A CA 1
ATOM 657 C C . PRO A 1 89 ? -15.268 26.035 24.727 1.00 80.94 89 PRO A C 1
ATOM 659 O O . PRO A 1 89 ? -16.369 26.221 24.214 1.00 80.94 89 PRO A O 1
ATOM 662 N N . ASP A 1 90 ? -14.278 26.928 24.675 1.00 80.88 90 ASP A N 1
ATOM 663 C CA . ASP A 1 90 ? -14.395 28.257 24.074 1.00 80.88 90 ASP A CA 1
ATOM 664 C C . ASP A 1 90 ? -14.474 28.194 22.540 1.00 80.88 90 ASP A C 1
ATOM 666 O O . ASP A 1 90 ? -15.323 28.852 21.940 1.00 80.88 90 ASP A O 1
ATOM 670 N N . GLU A 1 91 ? -13.664 27.346 21.896 1.00 79.62 91 GLU A N 1
ATOM 671 C CA . GLU A 1 91 ? -13.745 27.099 20.446 1.00 79.62 91 GLU A CA 1
ATOM 672 C C . GLU A 1 91 ? -15.096 26.488 20.053 1.00 79.62 91 GLU A C 1
ATOM 674 O O . GLU A 1 91 ? -15.689 26.866 19.042 1.00 79.62 91 GLU A O 1
ATOM 679 N N . ILE A 1 92 ? -15.621 25.574 20.876 1.00 83.00 92 ILE A N 1
ATOM 680 C CA . ILE A 1 92 ? -16.940 24.967 20.656 1.00 83.00 92 ILE A CA 1
ATOM 681 C C . ILE A 1 92 ? -18.052 26.014 20.808 1.00 83.00 92 ILE A C 1
ATOM 683 O O . ILE A 1 92 ? -19.014 25.993 20.039 1.00 83.00 92 ILE A O 1
ATOM 687 N N . ALA A 1 93 ? -17.946 26.919 21.785 1.00 84.25 93 ALA A N 1
ATOM 688 C CA . ALA A 1 93 ? -18.922 27.987 21.993 1.00 84.25 93 ALA A CA 1
ATOM 689 C C . ALA A 1 93 ? -18.926 28.992 20.831 1.00 84.25 93 ALA A C 1
ATOM 691 O O . ALA A 1 93 ? -19.999 29.356 20.350 1.00 84.25 93 ALA A O 1
ATOM 692 N N . ALA A 1 94 ? -17.747 29.375 20.334 1.00 84.75 94 ALA A N 1
ATOM 693 C CA . ALA A 1 94 ? -17.614 30.265 19.184 1.00 84.75 94 ALA A CA 1
ATOM 694 C C . ALA A 1 94 ? -18.201 29.644 17.905 1.00 84.75 94 ALA A C 1
ATOM 696 O O . ALA A 1 94 ? -19.030 30.270 17.249 1.00 84.75 94 ALA A O 1
ATOM 697 N N . ALA A 1 95 ? -17.860 28.386 17.604 1.00 83.06 95 ALA A N 1
ATOM 698 C CA . ALA A 1 95 ? -18.389 27.685 16.431 1.00 83.06 95 ALA A CA 1
ATOM 699 C C . ALA A 1 95 ? -19.916 27.487 16.495 1.00 83.06 95 ALA A C 1
ATOM 701 O O . ALA A 1 95 ? -20.600 27.536 15.475 1.00 83.06 95 ALA A O 1
ATOM 702 N N . ARG A 1 96 ? -20.477 27.280 17.694 1.00 82.19 96 ARG A N 1
ATOM 703 C CA . ARG A 1 96 ? -21.936 27.204 17.888 1.00 82.19 96 ARG A CA 1
ATOM 704 C C . ARG A 1 96 ? -22.619 28.548 17.659 1.00 82.19 96 ARG A C 1
ATOM 706 O O . ARG A 1 96 ? -23.657 28.570 17.011 1.00 82.19 96 ARG A O 1
ATOM 713 N N . ALA A 1 97 ? -22.033 29.638 18.151 1.00 82.62 97 ALA A N 1
ATOM 714 C CA . ALA A 1 97 ? -22.558 30.981 17.921 1.00 82.62 97 ALA A CA 1
ATOM 715 C C . ALA A 1 97 ? -22.517 31.363 16.431 1.00 82.62 97 ALA A C 1
ATOM 717 O O . ALA A 1 97 ? -23.446 31.994 15.936 1.00 82.62 97 ALA A O 1
ATOM 718 N N . GLU A 1 98 ? -21.475 30.945 15.708 1.00 81.06 98 GLU A N 1
ATOM 719 C CA . GLU A 1 98 ? -21.355 31.154 14.261 1.00 81.06 98 GLU A CA 1
ATOM 720 C C . GLU A 1 98 ? -22.416 30.362 13.479 1.00 81.06 98 GLU A C 1
ATOM 722 O O . GLU A 1 98 ? -23.112 30.937 12.646 1.00 81.06 98 GLU A O 1
ATOM 727 N N . LEU A 1 99 ? -22.636 29.086 13.825 1.00 80.94 99 LEU A N 1
ATOM 728 C CA . LEU A 1 99 ? -23.721 28.280 13.249 1.00 80.94 99 LEU A CA 1
ATOM 729 C C . LEU A 1 99 ? -25.106 28.880 13.531 1.00 80.94 99 LEU A C 1
ATOM 731 O O . LEU A 1 99 ? -25.949 28.929 12.640 1.00 80.94 99 LEU A O 1
ATOM 735 N N . GLU A 1 100 ? -25.361 29.343 14.756 1.00 77.56 100 GLU A N 1
ATOM 736 C CA . GLU A 1 100 ? -26.633 29.983 15.120 1.00 77.56 100 GLU A CA 1
ATOM 737 C C . GLU A 1 100 ? -26.848 31.315 14.390 1.00 77.56 100 GLU A C 1
ATOM 739 O O . GLU A 1 100 ? -27.982 31.633 14.034 1.00 77.56 100 GLU A O 1
ATOM 744 N N . ALA A 1 101 ? -25.779 32.067 14.112 1.00 75.31 101 ALA A N 1
ATOM 745 C CA . ALA A 1 101 ? -25.841 33.280 13.300 1.00 75.31 101 ALA A CA 1
ATOM 746 C C . ALA A 1 101 ? -26.093 32.986 11.808 1.00 75.31 101 ALA A C 1
ATOM 748 O O . ALA A 1 101 ? -26.688 33.813 11.115 1.00 75.31 101 ALA A O 1
ATOM 749 N N . GLU A 1 102 ? -25.668 31.818 11.317 1.00 66.56 102 GLU A N 1
ATOM 750 C CA . GLU A 1 102 ? -25.892 31.365 9.939 1.00 66.56 102 GLU A CA 1
ATOM 751 C C . GLU A 1 102 ? -27.312 30.798 9.720 1.00 66.56 102 GLU A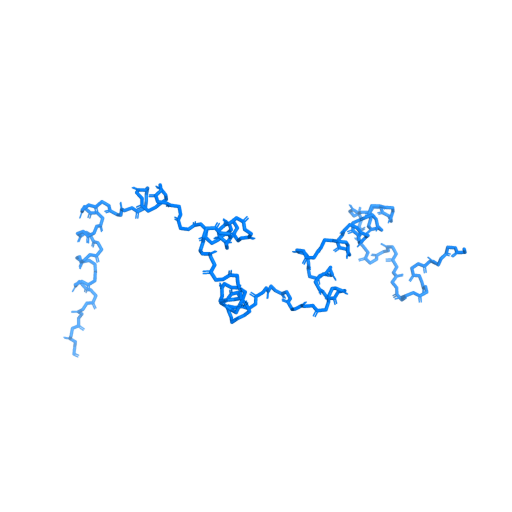 C 1
ATOM 753 O O . GLU A 1 102 ? -27.830 30.836 8.602 1.00 66.56 102 GLU A O 1
ATOM 758 N N . PHE A 1 103 ? -28.003 30.356 10.782 1.00 58.75 103 PHE A N 1
ATOM 759 C CA . PHE A 1 103 ? -29.427 29.991 10.746 1.00 58.75 103 PHE A CA 1
ATOM 760 C C . PHE A 1 103 ? -30.340 31.228 10.656 1.00 58.75 103 PHE A C 1
ATOM 762 O O . PHE A 1 103 ? -31.134 31.527 11.551 1.00 58.75 103 PHE A O 1
ATOM 769 N N . VAL A 1 104 ? -30.298 31.929 9.524 1.00 57.53 104 VAL A N 1
ATOM 770 C CA . VAL A 1 104 ? -31.383 32.835 9.133 1.00 57.53 104 VAL A CA 1
ATOM 771 C C . VAL A 1 104 ? -32.482 31.989 8.493 1.00 57.53 104 VAL A C 1
ATOM 773 O O . VAL A 1 104 ? -32.409 31.632 7.320 1.00 57.53 104 VAL A O 1
ATOM 776 N N . PHE A 1 105 ? -33.520 31.658 9.261 1.00 60.41 105 PHE A N 1
ATOM 777 C CA . PHE A 1 105 ? -34.787 31.234 8.668 1.00 60.41 105 PHE A CA 1
ATOM 778 C C . PHE A 1 105 ? -35.424 32.453 7.982 1.00 60.41 105 PHE A C 1
ATOM 780 O O . PHE A 1 105 ? -36.009 33.305 8.652 1.00 60.41 105 PHE A O 1
ATOM 787 N N . THR A 1 106 ? -35.271 32.552 6.660 1.00 52.78 106 THR A N 1
ATOM 788 C CA . THR A 1 106 ? -36.157 33.346 5.788 1.00 52.78 106 THR A CA 1
ATOM 789 C C . THR A 1 106 ? -37.309 32.500 5.284 1.00 52.78 106 THR A C 1
ATOM 791 O O . THR A 1 106 ? -37.019 31.373 4.819 1.00 52.78 106 THR A O 1
#